Protein AF-A0A2E4DZ97-F1 (afdb_monomer_lite)

Radius of gyration: 19.34 Å; chains: 1; bounding box: 53×28×49 Å

Foldseek 3Di:
DVVVVVVVVVVCVVVCVVCVVVVVCCLLVVLVVLCVVVVNCCVVCVVVLVCQLVCVVPDPPDPDPDGSVVVVVVVCVVVDDPCVVVVVVVQCVVVNPCSVVVVVSSVSSVSSVVD

pLDDT: mean 90.51, std 5.34, range [69.94, 96.25]

Secondary structure (DSSP, 8-state):
-HHHHHHHHHHHHHHHHHHHHHHHHHHHHHHHHHHHHTTSHHHHSHHHHHHHHTTTT--TTSS-SS-HHHHHHHHHHHH-SHHHHHHHHHHHHHH-THHHHHHHHHHHHHHHHH-

Sequence (115 aa):
MSELIATLEHFTEVFSGWISMPLTIILIGTGLFVTLALGFIQIRRFKHSFEVVSGKYDNPDDEGDVTHFQALSAALSATIGIGNIAGVALAVRLGGPGALFWMWVTALFGMALKY

Structure (mmCIF, N/CA/C/O backbone):
data_AF-A0A2E4DZ97-F1
#
_entry.id   AF-A0A2E4DZ97-F1
#
loop_
_atom_site.group_PDB
_atom_site.id
_atom_site.type_symbol
_atom_site.label_atom_id
_atom_site.label_alt_id
_atom_site.label_comp_id
_atom_site.label_asym_id
_atom_site.label_entity_id
_atom_site.label_seq_id
_atom_site.pdbx_PDB_ins_code
_atom_site.Cartn_x
_atom_site.Cartn_y
_atom_site.Cartn_z
_atom_site.occupancy
_atom_site.B_iso_or_equiv
_atom_site.auth_seq_id
_atom_site.auth_comp_id
_atom_site.auth_asym_id
_atom_site.auth_atom_id
_atom_site.pdbx_PDB_model_num
ATOM 1 N N . MET A 1 1 ? 33.878 4.011 -11.226 1.00 69.94 1 MET A N 1
ATOM 2 C CA . MET A 1 1 ? 32.530 4.580 -10.984 1.00 69.94 1 MET A CA 1
ATOM 3 C C . MET A 1 1 ? 31.516 3.992 -11.959 1.00 69.94 1 MET A C 1
ATOM 5 O O . MET A 1 1 ? 30.550 3.409 -11.501 1.00 69.94 1 MET A O 1
ATOM 9 N N . SER A 1 2 ? 31.764 4.062 -13.274 1.00 84.38 2 SER A N 1
ATOM 10 C CA . SER A 1 2 ? 30.900 3.481 -14.317 1.00 84.38 2 SER A CA 1
ATOM 11 C C . SER A 1 2 ? 30.728 1.959 -14.218 1.00 84.38 2 SER A C 1
ATOM 13 O O . SER A 1 2 ? 29.606 1.483 -14.316 1.00 84.38 2 SER A O 1
ATOM 15 N N . GLU A 1 3 ? 31.795 1.195 -13.953 1.00 89.56 3 GLU A N 1
ATOM 16 C CA . GLU A 1 3 ? 31.691 -0.273 -13.827 1.00 89.56 3 GLU A CA 1
ATOM 17 C C . GLU A 1 3 ? 30.876 -0.733 -12.611 1.00 89.56 3 GLU A C 1
ATOM 19 O O . GLU A 1 3 ? 30.129 -1.704 -12.695 1.00 89.56 3 GLU A O 1
ATOM 24 N N . LEU A 1 4 ? 30.978 -0.017 -11.486 1.00 92.38 4 LEU A N 1
ATOM 25 C CA . LEU A 1 4 ? 30.171 -0.304 -10.299 1.00 92.38 4 LEU A CA 1
ATOM 26 C C . LEU A 1 4 ? 28.684 -0.057 -10.586 1.00 92.38 4 LEU A C 1
ATOM 28 O O . LEU A 1 4 ? 27.857 -0.892 -10.243 1.00 92.38 4 LEU A O 1
ATOM 32 N N . ILE A 1 5 ? 28.357 1.052 -11.257 1.00 93.75 5 ILE A N 1
ATOM 33 C CA . ILE A 1 5 ? 26.978 1.362 -11.659 1.00 93.75 5 ILE A CA 1
ATOM 34 C C . ILE A 1 5 ? 26.446 0.279 -12.604 1.00 93.75 5 ILE A C 1
ATOM 36 O O . ILE A 1 5 ? 25.399 -0.287 -12.322 1.00 93.75 5 ILE A O 1
ATOM 40 N N . ALA A 1 6 ? 27.207 -0.097 -13.634 1.00 92.00 6 ALA A N 1
ATOM 41 C CA . ALA A 1 6 ? 26.821 -1.162 -14.561 1.00 92.00 6 ALA A CA 1
ATOM 42 C C . ALA A 1 6 ? 26.609 -2.520 -13.864 1.00 92.00 6 ALA A C 1
ATOM 44 O O . ALA A 1 6 ? 25.673 -3.249 -14.183 1.00 92.00 6 ALA A O 1
ATOM 45 N N . THR A 1 7 ? 27.444 -2.853 -12.875 1.00 92.75 7 THR A N 1
ATOM 46 C CA . THR A 1 7 ? 27.294 -4.091 -12.093 1.00 92.75 7 THR A CA 1
ATOM 47 C C . THR A 1 7 ? 26.014 -4.069 -11.252 1.00 92.75 7 THR A C 1
ATOM 49 O O . THR A 1 7 ? 25.311 -5.076 -11.169 1.00 92.75 7 THR A O 1
ATOM 52 N N . LEU A 1 8 ? 25.688 -2.923 -10.644 1.00 93.31 8 LEU A N 1
ATOM 53 C CA . LEU A 1 8 ? 24.462 -2.751 -9.863 1.00 93.31 8 LEU A CA 1
ATOM 54 C C . LEU A 1 8 ? 23.216 -2.777 -10.749 1.00 93.31 8 LEU A C 1
ATOM 56 O O . LEU A 1 8 ? 22.259 -3.466 -10.409 1.00 93.31 8 LEU A O 1
ATOM 60 N N . GLU A 1 9 ? 23.238 -2.089 -11.890 1.00 91.75 9 GLU A N 1
ATOM 61 C CA . GLU A 1 9 ? 22.146 -2.104 -12.868 1.00 91.75 9 GLU A CA 1
ATOM 62 C C . GLU A 1 9 ? 21.866 -3.533 -13.337 1.00 91.75 9 GLU A C 1
ATOM 64 O O . GLU A 1 9 ? 20.741 -4.017 -13.199 1.00 91.75 9 GLU A O 1
ATOM 69 N N . HIS A 1 10 ? 22.904 -4.260 -13.754 1.00 91.62 10 HIS A N 1
ATOM 70 C CA . HIS A 1 10 ? 22.772 -5.651 -14.175 1.00 91.62 10 HIS A CA 1
ATOM 71 C C . HIS A 1 10 ? 22.193 -6.549 -13.071 1.00 91.62 10 HIS A C 1
ATOM 73 O O . HIS A 1 10 ? 21.280 -7.338 -13.321 1.00 91.62 10 HIS A O 1
ATOM 79 N N . PHE A 1 11 ? 22.668 -6.406 -11.828 1.00 92.75 11 PHE A N 1
ATOM 80 C CA . PHE A 1 11 ? 22.112 -7.143 -10.693 1.00 92.75 11 PHE A CA 1
ATOM 81 C C . PHE A 1 11 ? 20.627 -6.819 -10.474 1.00 92.75 11 PHE A C 1
ATOM 83 O O . PHE A 1 11 ? 19.818 -7.730 -10.287 1.00 92.75 11 PHE A O 1
ATOM 90 N N . THR A 1 12 ? 20.251 -5.537 -10.522 1.00 90.81 12 THR A N 1
ATOM 91 C CA . THR A 1 12 ? 18.856 -5.114 -10.336 1.00 90.81 12 THR A CA 1
ATOM 92 C C . THR A 1 12 ? 17.936 -5.612 -11.445 1.00 90.81 12 THR A C 1
ATOM 94 O O . THR A 1 12 ? 16.812 -6.013 -11.148 1.00 90.81 12 THR A O 1
ATOM 97 N N . GLU A 1 13 ? 18.398 -5.655 -12.695 1.00 90.62 13 GLU A N 1
ATOM 98 C CA . GLU A 1 13 ? 17.625 -6.187 -13.820 1.00 90.62 13 GLU A CA 1
ATOM 99 C C . GLU A 1 13 ? 17.370 -7.685 -13.669 1.00 90.62 13 GLU A C 1
ATOM 101 O O . GLU A 1 13 ? 16.226 -8.129 -13.785 1.00 90.62 13 GLU A O 1
ATOM 106 N N . VAL A 1 14 ? 18.410 -8.461 -13.346 1.00 92.00 14 VAL A N 1
ATOM 107 C CA . VAL A 1 14 ? 18.281 -9.907 -13.122 1.00 92.00 14 VAL A CA 1
ATOM 108 C C . VAL A 1 14 ? 17.336 -10.175 -11.952 1.00 92.00 14 VAL A C 1
ATOM 110 O O . VAL A 1 14 ? 16.388 -10.945 -12.085 1.00 92.00 14 VAL A O 1
ATOM 113 N N . PHE A 1 15 ? 17.533 -9.502 -10.820 1.00 92.06 15 PHE A N 1
ATOM 114 C CA . PHE A 1 15 ? 16.686 -9.679 -9.641 1.00 92.06 15 PHE A CA 1
ATOM 115 C C . PHE A 1 15 ? 15.221 -9.296 -9.911 1.00 92.06 15 PHE A C 1
ATOM 117 O O . PHE A 1 15 ? 14.303 -10.060 -9.602 1.00 92.06 15 PHE A O 1
ATOM 124 N N . SER A 1 16 ? 14.994 -8.138 -10.537 1.00 89.00 16 SER A N 1
ATOM 125 C CA . SER A 1 16 ? 13.656 -7.649 -10.883 1.00 89.00 16 SER A CA 1
ATOM 126 C C . SER A 1 16 ? 12.951 -8.574 -11.876 1.00 89.00 16 SER A C 1
ATOM 128 O O . SER A 1 16 ? 11.775 -8.892 -11.692 1.00 89.00 16 SER A O 1
ATOM 130 N N . GLY A 1 17 ? 13.659 -9.078 -12.890 1.00 89.25 17 GLY A N 1
ATOM 131 C CA . GLY A 1 17 ? 13.102 -10.006 -13.876 1.00 89.25 17 GLY A CA 1
ATOM 132 C C . GLY A 1 17 ? 12.595 -11.310 -13.256 1.00 89.25 17 GLY A C 1
ATOM 133 O O . GLY A 1 17 ? 11.544 -11.810 -13.651 1.00 89.25 17 GLY A O 1
ATOM 134 N N . TRP A 1 18 ? 13.289 -11.826 -12.239 1.00 91.25 18 TRP A N 1
ATOM 135 C CA . TRP A 1 18 ? 12.895 -13.060 -11.553 1.00 91.25 18 TRP A CA 1
ATOM 136 C C . TRP A 1 18 ? 11.721 -12.878 -10.589 1.00 91.25 18 TRP A C 1
ATOM 138 O O . TRP A 1 18 ? 10.928 -13.801 -10.418 1.00 91.25 18 TRP A O 1
ATOM 148 N N . ILE A 1 19 ? 11.592 -11.711 -9.952 1.00 92.69 19 ILE A N 1
ATOM 149 C CA . ILE A 1 19 ? 10.617 -11.506 -8.868 1.00 92.69 19 ILE A CA 1
ATOM 150 C C . ILE A 1 19 ? 9.350 -10.804 -9.340 1.00 92.69 19 ILE A C 1
ATOM 152 O O . ILE A 1 19 ? 8.264 -11.134 -8.864 1.00 92.69 19 ILE A O 1
ATOM 156 N N . SER A 1 20 ? 9.459 -9.857 -10.271 1.00 89.06 20 SER A N 1
ATOM 157 C CA . SER A 1 20 ? 8.346 -8.985 -10.670 1.00 89.06 20 SER A CA 1
ATOM 158 C C . SER A 1 20 ? 7.105 -9.766 -11.109 1.00 89.06 20 SER A C 1
ATOM 160 O O . SER A 1 20 ? 6.012 -9.532 -10.588 1.00 89.06 20 SER A O 1
ATOM 162 N N . MET A 1 21 ? 7.266 -10.729 -12.020 1.00 90.94 21 MET A N 1
ATOM 163 C CA . MET A 1 21 ? 6.156 -11.516 -12.559 1.00 90.94 21 MET A CA 1
ATOM 164 C C . MET A 1 21 ? 5.533 -12.466 -11.521 1.00 90.94 21 MET A C 1
ATOM 166 O O . MET A 1 21 ? 4.326 -12.352 -11.282 1.00 90.94 21 MET A O 1
ATOM 170 N N . PRO A 1 22 ? 6.293 -13.358 -10.847 1.00 94.12 22 PRO A N 1
ATOM 171 C CA . PRO A 1 22 ? 5.718 -14.250 -9.838 1.00 94.12 22 PRO A CA 1
ATOM 172 C C . PRO A 1 22 ? 5.044 -13.498 -8.690 1.00 94.12 22 PRO A C 1
ATOM 174 O O . PRO A 1 22 ? 3.936 -13.855 -8.289 1.00 94.12 22 PRO A O 1
ATOM 177 N N . LEU A 1 23 ? 5.672 -12.427 -8.195 1.00 93.00 23 LEU A N 1
ATOM 178 C CA . LEU A 1 23 ? 5.129 -11.639 -7.091 1.00 93.00 23 LEU A CA 1
ATOM 179 C C . LEU A 1 23 ? 3.797 -10.987 -7.474 1.00 93.00 23 LEU A C 1
ATOM 181 O O . LEU A 1 23 ? 2.843 -11.051 -6.701 1.00 93.00 23 LEU A O 1
ATOM 185 N N . THR A 1 24 ? 3.708 -10.420 -8.680 1.00 92.00 24 THR A N 1
ATOM 186 C CA . THR A 1 24 ? 2.474 -9.802 -9.189 1.00 92.00 24 THR A CA 1
ATOM 187 C C . THR A 1 24 ? 1.336 -10.819 -9.276 1.00 92.00 24 THR A C 1
ATOM 189 O O . THR A 1 24 ? 0.226 -10.542 -8.818 1.00 92.00 24 THR A O 1
ATOM 192 N N . ILE A 1 25 ? 1.609 -12.016 -9.806 1.00 94.00 25 ILE A N 1
ATOM 193 C CA . ILE A 1 25 ? 0.609 -13.087 -9.930 1.00 94.00 25 ILE A CA 1
ATOM 194 C C . ILE A 1 25 ? 0.128 -13.544 -8.551 1.00 94.00 25 ILE A C 1
ATOM 196 O O . ILE A 1 25 ? -1.076 -13.685 -8.344 1.00 94.00 25 ILE A O 1
ATOM 200 N N . ILE A 1 26 ? 1.042 -13.739 -7.597 1.00 95.00 26 ILE A N 1
ATOM 201 C CA . ILE A 1 26 ? 0.695 -14.179 -6.240 1.00 95.00 26 ILE A CA 1
ATOM 202 C C . ILE A 1 26 ? -0.148 -13.120 -5.524 1.00 95.00 26 ILE A C 1
ATOM 204 O O . ILE A 1 26 ? -1.169 -13.465 -4.929 1.00 95.00 26 ILE A O 1
ATOM 208 N N . LEU A 1 27 ? 0.225 -11.840 -5.600 1.00 93.56 27 LEU A N 1
ATOM 209 C CA . LEU A 1 27 ? -0.515 -10.753 -4.948 1.00 93.56 27 LEU A CA 1
ATOM 210 C C . LEU A 1 27 ? -1.927 -10.596 -5.515 1.00 93.56 27 LEU A C 1
ATOM 212 O O . LEU A 1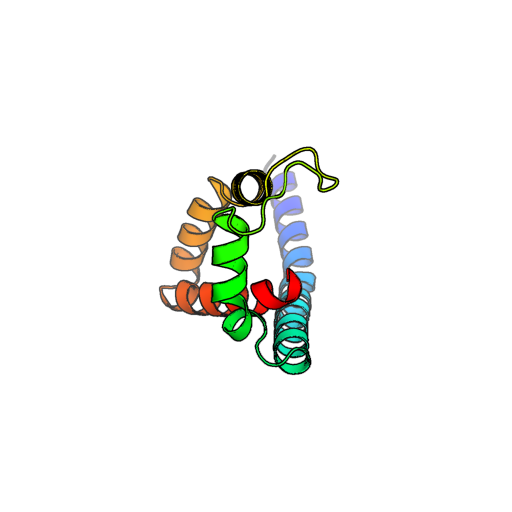 27 ? -2.898 -10.586 -4.757 1.00 93.56 27 LEU A O 1
ATOM 216 N N . ILE A 1 28 ? -2.053 -10.507 -6.841 1.00 94.25 28 ILE A N 1
ATOM 217 C CA . ILE A 1 28 ? -3.359 -10.348 -7.493 1.00 94.25 28 ILE A CA 1
ATOM 218 C C . ILE A 1 28 ? -4.201 -11.612 -7.305 1.00 94.25 28 ILE A C 1
ATOM 220 O O . ILE A 1 28 ? -5.381 -11.514 -6.976 1.00 94.25 28 ILE A O 1
ATOM 224 N N . GLY A 1 29 ? -3.602 -12.795 -7.460 1.00 94.69 29 GLY A N 1
ATOM 225 C CA . GLY A 1 29 ? -4.281 -14.079 -7.291 1.00 94.69 29 GLY A CA 1
ATOM 226 C C . GLY A 1 29 ? -4.807 -14.278 -5.872 1.00 94.69 29 GLY A C 1
ATOM 227 O O . GLY A 1 29 ? -5.967 -14.644 -5.696 1.00 94.69 29 GLY A O 1
ATOM 228 N N . THR A 1 30 ? -3.999 -13.959 -4.858 1.00 94.81 30 THR A N 1
ATOM 229 C CA . THR A 1 30 ? -4.423 -14.027 -3.451 1.00 94.81 30 THR A CA 1
ATOM 230 C C . THR A 1 30 ? -5.520 -13.008 -3.163 1.00 94.81 30 THR A C 1
ATOM 232 O O . THR A 1 30 ? -6.511 -13.343 -2.522 1.00 94.81 30 THR A O 1
ATOM 235 N N . GLY A 1 31 ? -5.407 -11.783 -3.681 1.00 93.88 31 GLY A N 1
ATOM 236 C CA . GLY A 1 31 ? -6.435 -10.760 -3.485 1.00 93.88 31 GLY A CA 1
ATOM 237 C C . GLY A 1 31 ? -7.762 -11.105 -4.137 1.00 93.88 31 GLY A C 1
ATOM 238 O O . GLY A 1 31 ? -8.816 -10.904 -3.532 1.00 93.88 31 GLY A O 1
ATOM 239 N N . LEU A 1 32 ? -7.723 -11.691 -5.332 1.00 95.06 32 LEU A N 1
ATOM 240 C CA . LEU A 1 32 ? -8.908 -12.218 -5.994 1.00 95.06 32 LEU A CA 1
ATOM 241 C C . LEU A 1 32 ? -9.501 -13.391 -5.207 1.00 95.06 32 LEU A C 1
ATOM 243 O O . LEU A 1 32 ? -10.707 -13.413 -4.971 1.00 95.06 32 LEU A O 1
ATOM 247 N N . PHE A 1 33 ? -8.669 -14.330 -4.754 1.00 95.00 33 PHE A N 1
ATOM 248 C CA . PHE A 1 33 ? -9.105 -15.465 -3.943 1.00 95.00 33 PHE A CA 1
ATOM 249 C C . PHE A 1 33 ? -9.802 -15.008 -2.657 1.00 95.00 33 PHE A C 1
ATOM 251 O O . PHE A 1 33 ? -10.936 -15.409 -2.410 1.00 95.00 33 PHE A O 1
ATOM 258 N N . VAL A 1 34 ? -9.176 -14.120 -1.879 1.00 94.81 34 VAL A N 1
ATOM 259 C CA . VAL A 1 34 ? -9.744 -13.579 -0.633 1.00 94.81 34 VAL A CA 1
ATOM 260 C C . VAL A 1 34 ? -11.014 -12.776 -0.915 1.00 94.81 34 VAL A C 1
ATOM 262 O O . VAL A 1 34 ? -12.014 -12.940 -0.217 1.00 94.81 34 VAL A O 1
ATOM 265 N N . THR A 1 35 ? -11.020 -11.969 -1.982 1.00 94.12 35 THR A N 1
ATOM 266 C CA . THR A 1 35 ? -12.217 -11.242 -2.430 1.00 94.12 35 THR A CA 1
ATOM 267 C C . THR A 1 35 ? -13.381 -12.197 -2.676 1.00 94.12 35 THR A C 1
ATOM 269 O O . THR A 1 35 ? -14.482 -11.949 -2.191 1.00 94.12 35 THR A O 1
ATOM 272 N N . LEU A 1 36 ? -13.167 -13.292 -3.406 1.00 94.75 36 LEU A N 1
ATOM 273 C CA . LEU A 1 36 ? -14.224 -14.258 -3.709 1.00 94.75 36 LEU A CA 1
ATOM 274 C C . LEU A 1 36 ? -14.628 -15.070 -2.473 1.00 94.75 36 LEU A C 1
ATOM 276 O O . LEU A 1 36 ? -15.821 -15.232 -2.225 1.00 94.75 36 LEU A O 1
ATOM 280 N N . ALA A 1 37 ? -13.661 -15.512 -1.666 1.00 94.19 37 ALA A N 1
ATOM 281 C CA . ALA A 1 37 ? -13.893 -16.297 -0.455 1.00 94.19 37 ALA A CA 1
ATOM 282 C C . ALA A 1 37 ? -14.718 -15.531 0.592 1.00 94.19 37 ALA A C 1
ATOM 284 O O . ALA A 1 37 ? -15.618 -16.099 1.207 1.00 94.19 37 ALA A O 1
ATOM 285 N N . LEU A 1 38 ? -14.469 -14.227 0.751 1.00 92.88 38 LEU A N 1
ATOM 286 C CA . LEU A 1 38 ? -15.235 -13.352 1.647 1.00 92.88 38 LEU A CA 1
ATOM 287 C C . LEU A 1 38 ? -16.490 -12.752 0.977 1.00 92.88 38 LEU A C 1
ATOM 289 O O . LEU A 1 38 ? -17.262 -12.023 1.607 1.00 92.88 38 LEU A O 1
ATOM 293 N N . GLY A 1 39 ? -16.719 -13.058 -0.303 1.00 92.38 39 GLY A N 1
ATOM 294 C CA . GLY A 1 39 ? -17.869 -12.606 -1.079 1.00 92.38 39 GLY A CA 1
ATOM 295 C C . GLY A 1 39 ? -17.889 -11.097 -1.332 1.00 92.38 39 GLY A C 1
ATOM 296 O O . GLY A 1 39 ? -18.890 -10.444 -1.070 1.00 92.38 39 GLY A O 1
ATOM 297 N N . PHE A 1 40 ? -16.817 -10.515 -1.859 1.00 92.62 40 PHE A N 1
ATOM 298 C CA . PHE A 1 40 ? -16.713 -9.077 -2.150 1.00 92.62 40 PHE A CA 1
ATOM 299 C C . PHE A 1 40 ? -16.911 -8.203 -0.902 1.00 92.62 40 PHE A C 1
ATOM 301 O O . PHE A 1 40 ? -17.666 -7.222 -0.902 1.00 92.62 40 PHE A O 1
ATOM 308 N N . ILE A 1 41 ? -16.226 -8.573 0.185 1.00 90.50 41 ILE A N 1
ATOM 309 C CA . ILE A 1 41 ? -16.314 -7.904 1.488 1.00 90.50 41 ILE A CA 1
ATOM 310 C C . ILE A 1 41 ? -16.024 -6.403 1.404 1.00 90.50 41 ILE A C 1
ATOM 312 O O . ILE A 1 41 ? -16.723 -5.615 2.039 1.00 90.50 41 ILE A O 1
ATOM 316 N N . GLN A 1 42 ? -15.082 -6.002 0.547 1.00 90.88 42 GLN A N 1
ATOM 317 C CA . GLN A 1 42 ? -14.696 -4.611 0.333 1.00 90.88 42 GLN A CA 1
ATOM 318 C C . GLN A 1 42 ? -15.857 -3.748 -0.178 1.00 90.88 42 GLN A C 1
ATOM 320 O O . GLN A 1 42 ? -15.917 -2.568 0.143 1.00 90.88 42 GLN A O 1
ATOM 325 N N . ILE A 1 43 ? -16.813 -4.328 -0.916 1.00 92.12 43 ILE A N 1
ATOM 326 C CA . ILE A 1 43 ? -18.019 -3.622 -1.374 1.00 92.12 43 ILE A CA 1
ATOM 327 C C . ILE A 1 43 ? -19.100 -3.679 -0.289 1.00 92.12 43 ILE A C 1
ATOM 329 O O . ILE A 1 43 ? -19.716 -2.665 0.034 1.00 92.12 43 ILE A O 1
ATOM 333 N N . ARG A 1 44 ? -19.320 -4.855 0.315 1.00 90.81 44 ARG A N 1
ATOM 334 C CA . ARG A 1 44 ? -20.386 -5.064 1.314 1.00 90.81 44 ARG A CA 1
ATOM 335 C C . ARG A 1 44 ? -20.180 -4.254 2.595 1.00 90.81 44 ARG A C 1
ATOM 337 O O . ARG A 1 44 ? -21.151 -3.776 3.175 1.00 90.81 44 ARG A O 1
ATOM 344 N N . ARG A 1 45 ? -18.937 -4.130 3.067 1.00 90.94 45 ARG A N 1
ATOM 345 C CA . ARG A 1 45 ? -18.597 -3.485 4.347 1.00 90.94 45 ARG A CA 1
ATOM 346 C C . ARG A 1 45 ? -18.160 -2.034 4.212 1.00 90.94 45 ARG A C 1
ATOM 348 O O . ARG A 1 45 ? -18.031 -1.378 5.237 1.00 90.94 45 ARG A O 1
ATOM 355 N N . PHE A 1 46 ? -18.045 -1.504 2.994 1.00 90.88 46 PHE A N 1
ATOM 356 C CA . PHE A 1 46 ? -17.601 -0.129 2.751 1.00 90.88 46 PHE A CA 1
ATOM 357 C C . PHE A 1 46 ? -18.362 0.914 3.586 1.00 90.88 46 PHE A C 1
ATOM 359 O O . PHE A 1 46 ? -17.760 1.767 4.234 1.00 90.88 46 PHE A O 1
ATOM 366 N N . LYS A 1 47 ? -19.698 0.804 3.638 1.00 90.88 47 LYS A N 1
ATOM 367 C CA . LYS A 1 47 ? -20.536 1.705 4.443 1.00 90.88 47 LYS A CA 1
ATOM 368 C C . LYS A 1 47 ? -20.231 1.593 5.939 1.00 90.88 47 LYS A C 1
ATOM 370 O O . LYS A 1 47 ? -20.136 2.606 6.618 1.00 90.88 47 LYS A O 1
ATOM 375 N N . HIS A 1 48 ? -20.065 0.371 6.441 1.00 90.38 48 HIS A N 1
ATOM 376 C CA . HIS A 1 48 ? -19.753 0.142 7.848 1.00 90.38 48 HIS A CA 1
ATOM 377 C C . HIS A 1 48 ? -18.379 0.713 8.213 1.00 90.38 48 HIS A C 1
ATOM 379 O O . HIS A 1 48 ? -18.264 1.396 9.222 1.00 90.38 48 HIS A O 1
ATOM 385 N N . SER A 1 49 ? -17.369 0.532 7.357 1.00 90.00 49 SER A N 1
ATOM 386 C CA . SER A 1 49 ? -16.044 1.129 7.550 1.00 90.00 49 SER A CA 1
ATOM 387 C C . SER A 1 49 ? -16.108 2.654 7.665 1.00 90.00 49 SER A C 1
ATOM 389 O O . SER A 1 49 ? -15.432 3.229 8.511 1.00 90.00 49 SER A O 1
ATOM 391 N N . PHE A 1 50 ? -16.953 3.316 6.866 1.00 91.31 50 PHE A N 1
ATOM 392 C CA . PHE A 1 50 ? -17.155 4.761 6.982 1.00 91.31 50 PHE A CA 1
ATOM 393 C C . PHE A 1 50 ? -17.803 5.154 8.316 1.00 91.31 50 PHE A C 1
ATOM 395 O O . PHE A 1 50 ? -17.361 6.108 8.946 1.00 91.31 50 PHE A O 1
ATOM 402 N N . GLU A 1 51 ? -18.811 4.405 8.773 1.00 90.31 51 GLU A N 1
ATOM 403 C CA . GLU A 1 51 ? -19.460 4.648 10.069 1.00 90.31 51 GLU A CA 1
ATOM 404 C C . GLU A 1 51 ? -18.500 4.453 11.261 1.00 90.31 51 GLU A C 1
ATOM 406 O O . GLU A 1 51 ? -18.574 5.192 12.242 1.00 90.31 51 GLU A O 1
ATOM 411 N N . VAL A 1 52 ? -17.577 3.489 11.174 1.00 90.25 52 VAL A N 1
ATOM 412 C CA . VAL A 1 52 ? -16.512 3.268 12.172 1.00 90.25 52 VAL A CA 1
ATOM 413 C C . VAL A 1 52 ? -15.568 4.465 12.219 1.00 90.25 52 VAL A C 1
ATOM 415 O O . VAL A 1 52 ? -15.339 5.038 13.278 1.00 90.25 52 VAL A O 1
ATOM 418 N N . VAL A 1 53 ? -15.080 4.905 11.062 1.00 90.81 53 VAL A N 1
ATOM 419 C CA . VAL A 1 53 ? -14.139 6.030 10.963 1.00 90.81 53 VAL A CA 1
ATOM 420 C C . VAL A 1 53 ? -14.791 7.368 11.327 1.00 90.81 53 VAL A C 1
ATOM 422 O O . VAL A 1 53 ? -14.101 8.273 11.786 1.00 90.81 53 VAL A O 1
ATOM 425 N N . SER A 1 54 ? -16.109 7.516 11.161 1.00 88.00 54 SER A N 1
ATOM 426 C CA . SER A 1 54 ? -16.836 8.725 11.569 1.00 88.00 54 SER A CA 1
ATOM 427 C C . SER A 1 54 ? -17.063 8.832 13.083 1.00 88.00 54 SER A C 1
ATOM 429 O O . SER A 1 54 ? -17.737 9.761 13.519 1.00 88.00 54 SER A O 1
ATOM 431 N N . GLY A 1 55 ? -16.577 7.868 13.870 1.00 82.69 55 GLY A N 1
ATOM 432 C CA . GLY A 1 55 ? -16.692 7.855 1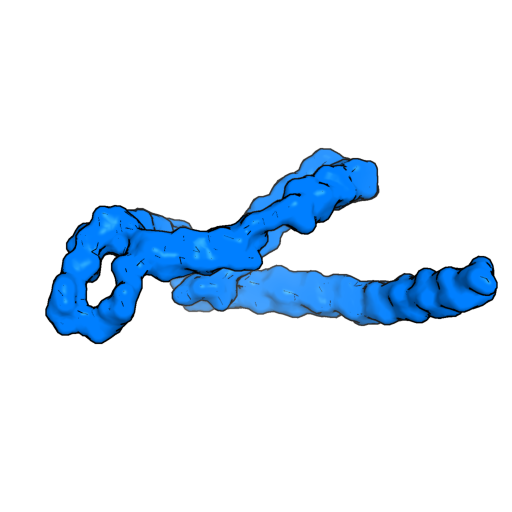5.327 1.00 82.69 55 GLY A CA 1
ATOM 433 C C . GLY A 1 55 ? -18.063 7.445 15.859 1.00 82.69 55 GLY A C 1
ATOM 434 O O . GLY A 1 55 ? -18.335 7.591 17.044 1.00 82.69 55 GLY A O 1
ATOM 435 N N . LYS A 1 56 ? -18.944 6.883 15.014 1.00 83.00 56 LYS A N 1
ATOM 436 C CA . LYS A 1 56 ? -20.254 6.361 15.459 1.00 83.00 56 LYS A CA 1
ATOM 437 C C . LYS A 1 56 ? -20.102 5.178 16.425 1.00 83.00 56 LYS A C 1
ATOM 439 O O . LYS A 1 56 ? -21.024 4.883 17.180 1.00 83.00 56 LYS A O 1
ATOM 444 N N . TYR A 1 57 ? -18.961 4.502 16.347 1.00 80.75 57 TYR A N 1
ATOM 445 C CA . TYR A 1 57 ? -18.603 3.346 17.158 1.00 80.75 57 TYR A CA 1
ATOM 446 C C . TYR A 1 57 ? -17.434 3.632 18.115 1.00 80.75 57 TYR A C 1
ATOM 448 O O . TYR A 1 57 ? -16.973 2.700 18.757 1.00 80.75 57 TYR A O 1
ATOM 456 N N . ASP A 1 58 ? -16.963 4.883 18.223 1.00 78.38 58 ASP A N 1
ATOM 457 C CA . ASP A 1 58 ? -15.929 5.235 19.202 1.00 78.38 58 ASP A CA 1
ATOM 458 C C . ASP A 1 58 ? -16.566 5.263 20.605 1.00 78.38 58 ASP A C 1
ATOM 460 O O . ASP A 1 58 ? -17.504 6.029 20.850 1.00 78.38 58 ASP A O 1
ATOM 464 N N . ASN A 1 59 ? -16.061 4.447 21.531 1.00 77.44 59 ASN A N 1
ATOM 465 C CA . ASN A 1 59 ? -16.493 4.422 22.927 1.00 77.44 59 ASN A CA 1
ATOM 466 C C . ASN A 1 59 ? -15.296 4.728 23.853 1.00 77.44 59 ASN A C 1
ATOM 468 O O . ASN A 1 59 ? -14.271 4.060 23.741 1.00 77.44 59 ASN A O 1
ATOM 472 N N . PRO A 1 60 ? -15.398 5.709 24.773 1.00 71.31 60 PRO A N 1
ATOM 473 C CA . PRO A 1 60 ? -14.316 6.056 25.700 1.00 71.31 60 PRO A CA 1
ATOM 474 C C . PRO A 1 60 ? -13.886 4.931 26.649 1.00 71.31 60 PRO A C 1
ATOM 476 O O . PRO A 1 60 ? -12.790 5.003 27.198 1.00 71.31 60 PRO A O 1
ATOM 479 N N . ASP A 1 61 ? -14.749 3.933 26.859 1.00 76.69 61 ASP A N 1
ATOM 480 C CA . ASP A 1 61 ? -14.483 2.787 27.735 1.00 76.69 61 ASP A CA 1
ATOM 481 C C . ASP A 1 61 ? -13.847 1.591 26.995 1.00 76.69 61 ASP A C 1
ATOM 483 O O . ASP A 1 61 ? -13.529 0.581 27.626 1.00 76.69 61 ASP A O 1
ATOM 487 N N . ASP A 1 62 ? -13.675 1.674 25.670 1.00 78.25 62 ASP A N 1
ATOM 488 C CA . ASP A 1 62 ? -13.046 0.611 24.882 1.00 78.25 62 ASP A CA 1
ATOM 489 C C . ASP A 1 62 ? -11.512 0.654 25.025 1.00 78.25 62 ASP A C 1
ATOM 491 O O . ASP A 1 62 ? -10.899 1.719 25.114 1.00 78.25 62 ASP A O 1
ATOM 495 N N . GLU A 1 63 ? -10.862 -0.516 25.021 1.00 72.62 63 GLU A N 1
ATOM 496 C CA . GLU A 1 63 ? -9.397 -0.606 25.041 1.00 72.62 63 GLU A CA 1
ATOM 497 C C . GLU A 1 63 ? -8.791 -0.021 23.749 1.00 72.62 63 GLU A C 1
ATOM 499 O O . GLU A 1 63 ? -8.874 -0.620 22.674 1.00 72.62 63 GLU A O 1
ATOM 504 N N . GLY A 1 64 ? -8.135 1.139 23.854 1.00 76.31 64 GLY A N 1
ATOM 505 C CA . GLY A 1 64 ? -7.378 1.754 22.763 1.00 76.31 64 GLY A CA 1
ATOM 506 C C . GLY A 1 64 ? -6.902 3.174 23.082 1.00 76.31 64 GLY A C 1
ATOM 507 O O . GLY A 1 64 ? -7.649 3.986 23.613 1.00 76.31 64 GLY A O 1
ATO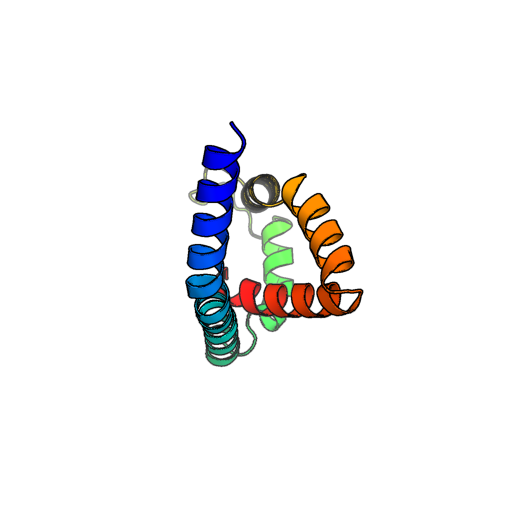M 508 N N . ASP A 1 65 ? -5.656 3.496 22.718 1.00 80.69 65 ASP A N 1
ATOM 509 C CA . ASP A 1 65 ? -5.053 4.815 22.993 1.00 80.69 65 ASP A CA 1
ATOM 510 C C . ASP A 1 65 ? -5.462 5.906 21.982 1.00 80.69 65 ASP A C 1
ATOM 512 O O . ASP A 1 65 ? -5.186 7.091 22.184 1.00 80.69 65 ASP A O 1
ATOM 516 N N . VAL A 1 66 ? -6.066 5.515 20.855 1.00 85.81 66 VAL A N 1
ATOM 517 C CA . VAL A 1 66 ? -6.393 6.397 19.724 1.00 85.81 66 VAL A CA 1
ATOM 518 C C . VAL A 1 66 ? -7.745 6.037 19.118 1.00 85.81 66 VAL A C 1
ATOM 520 O O . VAL A 1 66 ? -8.120 4.867 19.062 1.00 85.81 66 VAL A O 1
ATOM 523 N N . THR A 1 67 ? -8.458 7.038 18.599 1.00 88.88 67 THR A N 1
ATOM 524 C CA . THR A 1 67 ? -9.750 6.820 17.928 1.00 88.88 67 THR A CA 1
ATOM 525 C C . THR A 1 67 ? -9.585 6.081 16.601 1.00 88.88 67 THR A C 1
ATOM 527 O O . THR A 1 67 ? -8.509 6.102 15.984 1.00 88.88 67 THR A O 1
ATOM 530 N N . HIS A 1 68 ? -10.661 5.485 16.080 1.00 89.81 68 HIS A N 1
ATOM 531 C CA . HIS A 1 68 ? -10.621 4.814 14.776 1.00 89.81 68 HIS A CA 1
ATOM 532 C C . HIS A 1 68 ? -10.166 5.747 13.642 1.00 89.81 68 HIS A C 1
ATOM 534 O O . HIS A 1 68 ? -9.411 5.341 12.752 1.00 89.81 68 HIS A O 1
ATOM 540 N N . PHE A 1 69 ? -10.563 7.021 13.693 1.00 90.88 69 PHE A N 1
ATOM 541 C CA . PHE A 1 69 ? -10.112 8.033 12.737 1.00 90.88 69 PHE A CA 1
ATOM 542 C C . PHE A 1 69 ? -8.608 8.317 12.844 1.00 90.88 69 PHE A C 1
ATOM 544 O O . PHE A 1 69 ? -7.922 8.444 11.824 1.00 90.88 69 PHE A O 1
ATOM 551 N N . GLN A 1 70 ? -8.079 8.413 14.064 1.00 91.50 70 GLN A N 1
ATOM 552 C CA . GLN A 1 70 ? -6.653 8.645 14.298 1.00 91.50 70 GLN A CA 1
ATOM 553 C C . GLN A 1 70 ? -5.811 7.457 13.826 1.00 91.50 70 GLN A C 1
ATOM 555 O O . GLN A 1 70 ? -4.804 7.662 13.144 1.00 91.50 70 GLN A O 1
ATOM 560 N N . ALA A 1 71 ? -6.255 6.226 14.094 1.00 92.06 71 ALA A N 1
ATOM 561 C CA . ALA A 1 71 ? -5.605 5.014 13.602 1.00 92.06 71 ALA A CA 1
ATOM 562 C C . ALA A 1 71 ? -5.568 4.969 12.063 1.00 92.06 71 ALA A C 1
ATOM 564 O O . ALA A 1 71 ? -4.512 4.727 11.469 1.00 92.06 71 ALA A O 1
ATOM 565 N N . LEU A 1 72 ? -6.691 5.279 11.400 1.00 92.69 72 LEU A N 1
ATOM 566 C CA . LEU A 1 72 ? -6.738 5.383 9.939 1.00 92.69 72 LEU A CA 1
ATOM 567 C C . LEU A 1 72 ? -5.793 6.474 9.424 1.00 92.69 72 LEU A C 1
ATOM 569 O O . LEU A 1 72 ? -5.057 6.245 8.467 1.00 92.69 72 LEU A O 1
ATOM 573 N N . SER A 1 73 ? -5.795 7.648 10.054 1.00 93.88 73 SER A N 1
ATOM 574 C CA . SER A 1 73 ? -4.953 8.780 9.656 1.00 93.88 73 SER A CA 1
ATOM 575 C C . SER A 1 73 ? -3.465 8.443 9.759 1.00 93.88 73 SER A C 1
ATOM 577 O O . SER A 1 73 ? -2.707 8.742 8.836 1.00 93.88 73 SER A O 1
ATOM 579 N N . ALA A 1 74 ? -3.050 7.751 10.822 1.00 93.62 74 ALA A N 1
ATOM 580 C CA . ALA A 1 74 ? -1.682 7.262 10.975 1.00 93.62 74 ALA A CA 1
ATOM 581 C C . ALA A 1 74 ? -1.312 6.260 9.866 1.00 93.62 74 ALA A C 1
ATOM 583 O O . ALA A 1 74 ? -0.269 6.396 9.222 1.00 93.62 74 ALA A O 1
ATOM 584 N N . ALA A 1 75 ? -2.194 5.301 9.570 1.00 92.56 75 ALA A N 1
ATOM 585 C CA . ALA A 1 75 ? -1.975 4.325 8.504 1.00 92.56 75 ALA A CA 1
ATOM 586 C C . ALA A 1 75 ? -1.925 4.968 7.102 1.00 92.56 75 ALA A C 1
ATOM 588 O O . ALA A 1 75 ? -1.119 4.567 6.258 1.00 92.56 75 ALA A O 1
ATOM 589 N N . LEU A 1 76 ? -2.765 5.972 6.835 1.00 92.50 76 LEU A N 1
ATOM 590 C CA . LEU A 1 76 ? -2.754 6.732 5.582 1.00 92.50 76 LEU A CA 1
ATOM 591 C C . LEU A 1 76 ? -1.486 7.575 5.457 1.00 92.50 76 LEU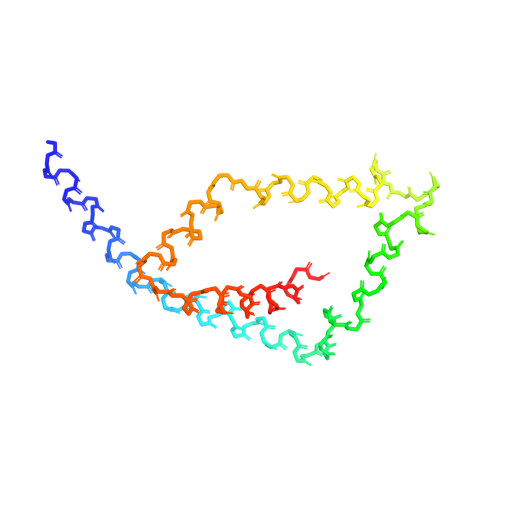 A C 1
ATOM 593 O O . LEU A 1 76 ? -0.850 7.558 4.407 1.00 92.50 76 LEU A O 1
ATOM 597 N N . SER A 1 77 ? -1.066 8.243 6.532 1.00 94.12 77 SER A N 1
ATOM 598 C CA . SER A 1 77 ? 0.178 9.016 6.549 1.00 94.12 77 SER A CA 1
ATOM 599 C C . SER A 1 77 ? 1.404 8.146 6.276 1.00 94.12 77 SER A C 1
ATOM 601 O O . SER A 1 77 ? 2.343 8.610 5.639 1.00 94.12 77 SER A O 1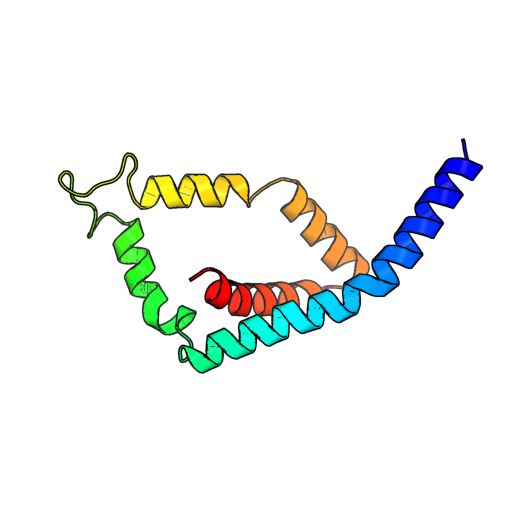
ATOM 603 N N . ALA A 1 78 ? 1.406 6.892 6.734 1.00 92.25 78 ALA A N 1
ATOM 604 C CA . ALA A 1 78 ? 2.500 5.957 6.477 1.00 92.25 78 ALA A CA 1
ATOM 605 C C . ALA A 1 78 ? 2.535 5.446 5.026 1.00 92.25 78 ALA A C 1
ATOM 607 O O . ALA A 1 78 ? 3.568 4.966 4.566 1.00 92.25 78 ALA A O 1
ATOM 608 N N . THR A 1 79 ? 1.414 5.517 4.303 1.00 90.88 79 THR A N 1
ATOM 609 C CA . THR A 1 79 ? 1.269 4.899 2.975 1.00 90.88 79 THR A CA 1
ATOM 610 C C . THR A 1 79 ? 1.162 5.903 1.835 1.00 90.88 79 THR A C 1
ATOM 612 O O . THR A 1 79 ? 1.429 5.535 0.693 1.00 90.88 79 THR A O 1
ATOM 615 N N . ILE A 1 80 ? 0.806 7.160 2.107 1.00 92.31 80 ILE A N 1
ATOM 616 C CA . ILE A 1 80 ? 0.733 8.238 1.118 1.00 92.31 80 ILE A CA 1
ATOM 617 C C . ILE A 1 80 ? 1.992 9.098 1.230 1.00 92.31 80 ILE A C 1
ATOM 619 O O . ILE A 1 80 ? 2.238 9.735 2.248 1.00 92.31 80 ILE A O 1
ATOM 623 N N . GLY A 1 81 ? 2.772 9.165 0.152 1.00 91.44 81 GLY A N 1
ATOM 624 C CA . GLY A 1 81 ? 3.969 10.000 0.100 1.00 91.44 81 GLY A CA 1
ATOM 625 C C . GLY A 1 81 ? 4.387 10.362 -1.321 1.00 91.44 81 GLY A C 1
ATOM 626 O O . GLY A 1 81 ? 3.768 9.942 -2.301 1.00 91.44 81 GLY A O 1
ATOM 627 N N . ILE A 1 82 ? 5.482 11.121 -1.429 1.00 93.94 82 ILE A N 1
ATOM 628 C CA . ILE A 1 82 ? 6.061 11.575 -2.709 1.00 93.94 82 ILE A CA 1
ATOM 629 C C . ILE A 1 82 ? 6.343 10.385 -3.639 1.00 93.94 82 ILE A C 1
ATOM 631 O O . ILE A 1 82 ? 6.117 10.478 -4.845 1.00 93.94 82 ILE A O 1
ATOM 635 N N . GLY A 1 83 ? 6.758 9.247 -3.070 1.00 90.38 83 GLY A N 1
ATOM 636 C CA . GLY A 1 83 ? 6.996 8.005 -3.806 1.00 90.38 83 GLY A CA 1
ATOM 637 C C . GLY A 1 83 ? 5.773 7.506 -4.579 1.00 90.38 83 GLY A C 1
ATOM 638 O O . GLY A 1 83 ? 5.922 7.073 -5.717 1.00 90.38 83 GLY A O 1
ATOM 639 N N . ASN A 1 84 ? 4.559 7.648 -4.037 1.00 91.00 84 ASN A N 1
ATOM 640 C CA . ASN A 1 84 ? 3.343 7.227 -4.739 1.00 91.00 84 ASN A CA 1
ATOM 641 C C . ASN A 1 84 ? 3.039 8.151 -5.921 1.00 91.00 84 ASN A C 1
ATOM 643 O O . ASN A 1 84 ? 2.649 7.678 -6.982 1.00 91.00 84 ASN A O 1
ATOM 647 N N . ILE A 1 85 ? 3.255 9.459 -5.764 1.00 92.12 85 ILE A N 1
ATOM 648 C CA . ILE A 1 85 ? 3.021 10.441 -6.832 1.00 92.12 85 ILE A CA 1
ATOM 649 C C . ILE A 1 85 ? 4.022 10.223 -7.972 1.00 92.12 85 ILE A C 1
ATOM 651 O O . ILE A 1 85 ? 3.629 10.092 -9.132 1.00 92.12 85 ILE A O 1
ATOM 655 N N . ALA A 1 86 ? 5.313 10.127 -7.642 1.00 95.19 86 ALA A N 1
ATOM 656 C CA . ALA A 1 86 ? 6.369 9.864 -8.616 1.00 95.19 86 ALA A CA 1
ATOM 657 C C . ALA A 1 86 ? 6.207 8.486 -9.277 1.00 95.19 86 ALA A C 1
ATOM 659 O O . ALA A 1 86 ? 6.374 8.360 -10.489 1.00 95.19 86 ALA A O 1
ATOM 660 N N . GLY A 1 87 ? 5.824 7.468 -8.501 1.00 92.06 87 GLY A N 1
ATOM 661 C CA . GLY A 1 87 ? 5.567 6.115 -8.986 1.00 92.06 87 GLY A CA 1
ATOM 662 C C . GLY A 1 87 ? 4.411 6.058 -9.981 1.00 92.06 87 GLY A C 1
ATOM 663 O O . GLY A 1 87 ? 4.567 5.475 -11.050 1.00 92.06 87 GLY A O 1
ATOM 664 N N . VAL A 1 88 ? 3.286 6.725 -9.689 1.00 94.44 88 VAL A N 1
ATOM 665 C CA . VAL A 1 88 ? 2.157 6.848 -10.631 1.00 94.44 88 VAL A CA 1
ATOM 666 C C . VAL A 1 88 ? 2.605 7.556 -11.909 1.00 94.44 88 VAL A C 1
ATOM 668 O O . VAL A 1 88 ? 2.335 7.068 -13.005 1.00 94.44 88 VAL A O 1
ATOM 671 N N . ALA A 1 89 ? 3.321 8.678 -11.793 1.00 94.94 89 ALA A N 1
ATOM 672 C CA . ALA A 1 89 ? 3.803 9.423 -12.954 1.00 94.94 89 ALA A CA 1
ATOM 673 C C . ALA A 1 89 ? 4.726 8.570 -13.841 1.00 94.94 89 ALA A C 1
ATOM 675 O O . ALA A 1 89 ? 4.578 8.564 -15.064 1.00 94.94 89 ALA A O 1
ATOM 676 N N . LEU A 1 90 ? 5.642 7.810 -13.233 1.00 94.81 90 LEU A N 1
ATOM 677 C CA . LEU A 1 90 ? 6.539 6.904 -13.946 1.00 94.81 90 LEU A CA 1
ATOM 678 C C . LEU A 1 90 ? 5.775 5.745 -14.597 1.00 94.81 90 LEU A C 1
ATOM 680 O O . LEU A 1 90 ? 6.014 5.444 -15.765 1.00 94.81 90 LEU A O 1
ATOM 684 N N . ALA A 1 91 ? 4.830 5.136 -13.880 1.00 93.44 91 ALA A N 1
ATOM 685 C CA . ALA A 1 91 ? 4.009 4.041 -14.388 1.00 93.44 91 ALA A CA 1
ATOM 686 C C . ALA A 1 91 ? 3.175 4.469 -15.600 1.00 93.44 91 ALA A C 1
ATOM 688 O O . ALA A 1 91 ? 3.121 3.747 -16.590 1.00 93.44 91 ALA A O 1
ATOM 689 N N . VAL A 1 92 ? 2.581 5.664 -15.565 1.00 96.00 92 VAL A N 1
ATOM 690 C CA . VAL A 1 92 ? 1.826 6.212 -16.702 1.00 96.00 92 VAL A CA 1
ATOM 691 C C . VAL A 1 92 ? 2.754 6.592 -17.853 1.00 96.00 92 VAL A C 1
ATOM 693 O O . VAL A 1 92 ? 2.433 6.333 -19.011 1.00 96.00 92 VAL A O 1
ATOM 696 N N . ARG A 1 93 ? 3.924 7.175 -17.566 1.00 96.25 93 ARG A N 1
ATOM 697 C CA . ARG A 1 93 ? 4.899 7.544 -18.603 1.00 96.25 93 ARG A CA 1
ATOM 698 C C . ARG A 1 93 ? 5.452 6.324 -19.342 1.00 96.25 93 ARG A C 1
ATOM 700 O O . ARG A 1 93 ? 5.639 6.401 -20.550 1.00 96.25 93 ARG A O 1
ATOM 707 N N . LEU A 1 94 ? 5.739 5.234 -18.630 1.00 93.88 94 LEU A N 1
ATOM 708 C CA . LEU A 1 94 ? 6.333 4.021 -19.203 1.00 93.88 94 LEU A CA 1
ATOM 709 C C . LEU A 1 94 ? 5.283 3.028 -19.722 1.00 93.88 94 LEU A C 1
ATOM 711 O O . LEU A 1 94 ? 5.474 2.437 -20.778 1.00 93.88 94 LEU A O 1
ATOM 715 N N . GLY A 1 95 ? 4.183 2.838 -18.992 1.00 89.56 95 GLY A N 1
ATOM 716 C CA . GLY A 1 95 ? 3.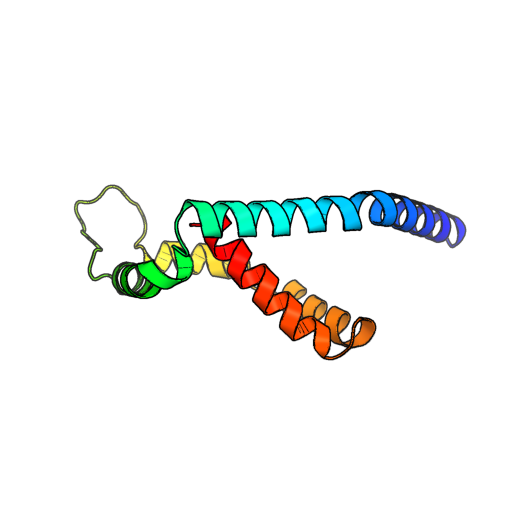126 1.866 -19.299 1.00 89.56 95 GLY A CA 1
ATOM 717 C C . GLY A 1 95 ? 1.921 2.444 -20.049 1.00 89.56 95 GLY A C 1
ATOM 718 O O . GLY A 1 95 ? 1.009 1.703 -20.413 1.00 89.56 95 GLY A O 1
ATOM 719 N N . GLY A 1 96 ? 1.895 3.757 -20.281 1.00 94.00 96 GLY A N 1
ATOM 720 C CA . GLY A 1 96 ? 0.783 4.452 -20.920 1.00 94.00 96 GLY A CA 1
ATOM 721 C C . GLY A 1 96 ? -0.426 4.668 -19.995 1.00 94.00 96 GLY A C 1
ATOM 722 O O . GLY A 1 96 ? -0.420 4.293 -18.819 1.00 94.00 96 GLY A O 1
ATOM 723 N N . PRO A 1 97 ? -1.515 5.264 -20.516 1.00 92.06 97 PRO A N 1
ATOM 724 C CA . PRO A 1 97 ? -2.690 5.619 -19.714 1.00 92.06 97 PRO A CA 1
ATOM 725 C C . PRO A 1 97 ? -3.416 4.402 -19.115 1.00 92.06 97 PRO A C 1
ATOM 727 O O . PRO A 1 97 ? -4.078 4.527 -18.086 1.00 92.06 97 PRO A O 1
ATOM 730 N N . GLY A 1 98 ? -3.254 3.213 -19.711 1.00 93.06 98 GLY A N 1
ATOM 731 C CA . GLY A 1 98 ? -3.824 1.962 -19.203 1.00 93.06 98 GLY A CA 1
ATOM 732 C C . GLY A 1 98 ? -3.273 1.528 -17.840 1.00 93.06 98 GLY A C 1
ATOM 733 O O . GLY A 1 98 ? -3.920 0.741 -17.151 1.00 93.06 98 GLY A O 1
ATOM 734 N N . ALA A 1 99 ? -2.126 2.066 -17.409 1.00 93.81 99 ALA A N 1
ATOM 735 C CA . ALA A 1 99 ? -1.563 1.788 -16.090 1.00 93.81 99 ALA A CA 1
ATOM 736 C C . ALA A 1 99 ? -2.532 2.169 -14.958 1.00 93.81 99 ALA A C 1
ATOM 738 O O . ALA A 1 99 ? -2.684 1.408 -14.007 1.00 93.81 99 ALA A O 1
ATOM 739 N N . LEU A 1 100 ? -3.255 3.290 -15.085 1.00 93.75 100 LEU A N 1
ATOM 740 C CA . LEU A 1 100 ? -4.201 3.746 -14.058 1.00 93.75 100 LEU A CA 1
ATOM 741 C C . LEU A 1 100 ? -5.342 2.754 -13.826 1.00 93.75 100 LEU A C 1
ATOM 743 O O . LEU A 1 100 ? -5.701 2.489 -12.681 1.00 93.75 100 LEU A O 1
ATOM 747 N N . PHE A 1 101 ? -5.872 2.167 -14.902 1.00 95.06 101 PHE A N 1
ATOM 748 C CA . PHE A 1 101 ? -6.908 1.142 -14.800 1.00 95.06 101 PHE A CA 1
ATOM 749 C C . PHE A 1 101 ? -6.420 -0.042 -13.959 1.00 95.06 101 PHE A C 1
ATOM 751 O O . PHE A 1 101 ? -7.089 -0.453 -13.011 1.00 95.06 101 PHE A O 1
ATOM 758 N N . TRP A 1 102 ? -5.218 -0.542 -14.249 1.00 93.44 102 TRP A N 1
ATOM 759 C CA . TRP A 1 102 ? -4.645 -1.657 -13.503 1.00 93.44 102 TRP A CA 1
ATOM 760 C C . TRP A 1 102 ? -4.306 -1.295 -12.058 1.00 93.44 102 TRP A C 1
ATOM 762 O O . TRP A 1 102 ? -4.497 -2.132 -11.183 1.00 93.44 102 TRP A O 1
ATOM 772 N N . MET A 1 103 ? -3.895 -0.056 -11.775 1.00 94.56 103 MET A N 1
ATOM 773 C CA . MET A 1 103 ? -3.690 0.417 -10.400 1.00 94.56 103 MET A CA 1
ATOM 774 C C . MET A 1 103 ? -4.985 0.399 -9.577 1.00 94.56 103 MET A C 1
ATOM 776 O O . MET A 1 103 ? -4.960 0.039 -8.403 1.00 94.56 103 MET A O 1
ATOM 780 N N . TRP A 1 104 ? -6.130 0.739 -10.171 1.00 94.00 104 TRP A N 1
ATOM 781 C CA . TRP A 1 104 ? -7.417 0.625 -9.476 1.00 94.00 104 TRP A CA 1
ATOM 782 C C . TRP A 1 104 ? -7.840 -0.826 -9.262 1.00 94.00 104 TRP A C 1
ATOM 784 O O . TRP A 1 104 ? -8.327 -1.163 -8.185 1.00 94.00 104 TRP A O 1
ATOM 794 N N . VAL A 1 105 ? -7.625 -1.698 -10.251 1.00 93.12 105 VAL A N 1
ATOM 795 C CA . VAL A 1 105 ? -7.920 -3.135 -10.128 1.00 93.12 105 VAL A CA 1
ATOM 796 C C . VAL A 1 105 ? -7.086 -3.771 -9.013 1.00 93.12 105 VAL A C 1
ATOM 798 O O . VAL A 1 105 ? -7.627 -4.483 -8.165 1.00 93.12 105 VAL A O 1
ATOM 801 N N . THR A 1 106 ? -5.783 -3.488 -8.962 1.00 92.81 106 THR A N 1
ATOM 802 C CA . THR A 1 106 ? -4.903 -4.013 -7.909 1.00 92.81 106 THR A CA 1
ATOM 803 C C . THR A 1 106 ? -5.250 -3.435 -6.542 1.00 92.81 106 THR A C 1
ATOM 805 O O . THR A 1 106 ? -5.277 -4.186 -5.568 1.00 92.81 106 THR A O 1
ATOM 808 N N . ALA A 1 107 ? -5.601 -2.148 -6.453 1.00 92.62 107 ALA A N 1
ATOM 809 C CA . ALA A 1 107 ? -6.093 -1.549 -5.213 1.00 92.62 107 ALA A CA 1
ATOM 810 C C . ALA A 1 107 ? -7.393 -2.214 -4.730 1.00 92.62 107 ALA A C 1
ATOM 812 O O . ALA A 1 107 ? -7.537 -2.488 -3.539 1.00 92.62 107 ALA A O 1
ATOM 813 N N . LEU A 1 108 ? -8.316 -2.532 -5.643 1.00 92.44 108 LEU A N 1
ATOM 814 C CA . LEU A 1 108 ? -9.590 -3.168 -5.307 1.00 92.44 108 LEU A CA 1
ATOM 815 C C . LEU A 1 108 ? -9.412 -4.558 -4.698 1.00 92.44 108 LEU A C 1
ATOM 817 O O . LEU A 1 108 ? -10.073 -4.877 -3.708 1.00 92.44 108 LEU A O 1
ATOM 821 N N . PHE A 1 109 ? -8.522 -5.374 -5.257 1.00 92.75 109 PHE A N 1
ATOM 822 C CA . PHE A 1 109 ? -8.199 -6.677 -4.676 1.00 92.75 109 PHE A CA 1
ATOM 823 C C . PHE A 1 109 ? -7.346 -6.546 -3.412 1.00 92.75 109 PHE A C 1
ATOM 825 O O . PHE A 1 109 ? -7.560 -7.288 -2.456 1.00 92.75 109 PHE A O 1
ATOM 832 N N . GLY A 1 110 ? -6.448 -5.560 -3.358 1.00 92.19 110 GLY A N 1
ATOM 833 C CA . GLY A 1 110 ? -5.631 -5.259 -2.183 1.00 92.19 110 GLY A CA 1
ATOM 834 C C . GLY A 1 110 ? -6.449 -4.872 -0.948 1.00 92.19 110 GLY A C 1
ATOM 835 O O . GLY A 1 110 ? -6.081 -5.247 0.162 1.00 92.19 110 GLY A O 1
ATOM 836 N N . MET A 1 111 ? -7.593 -4.198 -1.122 1.00 92.94 111 MET A N 1
ATOM 837 C CA . MET A 1 111 ? -8.502 -3.886 -0.010 1.00 92.94 111 MET A CA 1
ATOM 838 C C . MET A 1 111 ? -8.991 -5.141 0.718 1.00 92.94 111 MET A C 1
ATOM 840 O O . MET A 1 111 ? -9.112 -5.112 1.935 1.00 92.94 111 MET A O 1
ATOM 844 N N . ALA A 1 112 ? -9.237 -6.242 0.002 1.00 89.81 112 ALA A N 1
ATOM 845 C CA . ALA A 1 112 ? -9.674 -7.490 0.623 1.00 89.81 112 ALA A CA 1
ATOM 846 C C . ALA A 1 112 ? -8.549 -8.193 1.403 1.00 89.81 112 ALA A C 1
ATOM 848 O O . ALA A 1 112 ? -8.842 -8.859 2.386 1.00 89.81 112 ALA A O 1
ATOM 849 N N . LEU A 1 113 ? -7.278 -8.034 1.003 1.00 89.12 113 LEU A N 1
ATOM 850 C CA . LEU A 1 113 ? -6.136 -8.550 1.776 1.00 89.12 113 LEU A CA 1
ATOM 851 C C . LEU A 1 113 ? -5.883 -7.764 3.068 1.00 89.12 113 LEU A C 1
ATOM 853 O O . LEU A 1 113 ? -5.323 -8.317 4.008 1.00 89.12 113 LEU A O 1
ATOM 857 N N . LYS A 1 114 ? -6.210 -6.467 3.076 1.00 85.75 114 LYS A N 1
ATOM 858 C CA . LYS A 1 114 ? -5.966 -5.560 4.208 1.00 85.75 114 LYS A CA 1
ATOM 859 C C . LYS A 1 114 ? -7.184 -5.421 5.139 1.00 85.75 114 LYS A C 1
ATOM 861 O O . LYS A 1 114 ? -7.077 -4.724 6.143 1.00 85.75 114 LYS A O 1
ATOM 866 N N . TYR A 1 115 ? -8.324 -6.007 4.761 1.00 75.25 115 TYR A N 1
ATOM 867 C CA . TYR A 1 115 ? -9.547 -6.054 5.566 1.00 75.25 115 TYR A CA 1
ATOM 868 C C . TYR A 1 115 ? -9.309 -6.829 6.863 1.00 75.25 115 TYR A C 1
ATOM 870 O O . TYR A 1 115 ? -9.746 -6.320 7.916 1.00 75.25 115 TYR A O 1
#